Protein AF-A0A6L9Z025-F1 (afdb_monomer_lite)

Structure (mmCIF, N/CA/C/O backbone):
data_AF-A0A6L9Z025-F1
#
_entry.id   AF-A0A6L9Z025-F1
#
loop_
_atom_site.group_PDB
_atom_site.id
_atom_site.type_symbol
_atom_site.label_atom_id
_atom_site.label_alt_id
_atom_site.label_comp_id
_atom_site.label_asym_id
_atom_site.label_entity_id
_atom_site.label_seq_id
_atom_site.pdbx_PDB_ins_code
_atom_site.Cartn_x
_atom_site.Cartn_y
_atom_site.Cartn_z
_atom_site.occupancy
_atom_site.B_iso_or_equiv
_atom_site.auth_seq_id
_atom_site.auth_comp_id
_atom_site.auth_asym_id
_atom_site.auth_atom_id
_atom_site.pdbx_PDB_model_num
ATOM 1 N N . ILE A 1 1 ? 2.609 -11.663 -18.324 1.00 57.03 1 ILE A N 1
ATOM 2 C CA . ILE A 1 1 ? 2.096 -10.304 -18.023 1.00 57.03 1 ILE A CA 1
ATOM 3 C C . ILE A 1 1 ? 0.899 -10.375 -17.070 1.00 57.03 1 ILE A C 1
ATOM 5 O O . ILE A 1 1 ? 1.120 -10.132 -15.897 1.00 57.03 1 ILE A O 1
ATOM 9 N N . LYS A 1 2 ? -0.297 -10.847 -17.477 1.00 62.78 2 LYS A N 1
ATOM 10 C CA . LYS A 1 2 ? -1.494 -10.906 -16.595 1.00 62.78 2 LYS A CA 1
ATOM 11 C C . LYS A 1 2 ? -1.272 -11.507 -15.195 1.00 62.78 2 LYS A C 1
ATOM 13 O O . LYS A 1 2 ? -1.662 -10.895 -14.214 1.00 62.78 2 LYS A O 1
ATOM 18 N N . ALA A 1 3 ? -0.637 -12.677 -15.099 1.00 69.88 3 ALA A N 1
ATOM 19 C CA . ALA A 1 3 ? -0.431 -13.344 -13.808 1.00 69.88 3 ALA A CA 1
ATOM 20 C C . ALA A 1 3 ? 0.562 -12.614 -12.880 1.00 69.88 3 ALA A C 1
ATOM 22 O O . ALA A 1 3 ? 0.435 -12.715 -11.668 1.00 69.88 3 ALA A O 1
ATOM 23 N N . SER A 1 4 ? 1.535 -11.881 -13.438 1.00 79.06 4 SER A N 1
ATOM 24 C CA . SER A 1 4 ? 2.488 -11.096 -12.637 1.00 79.06 4 SER A CA 1
ATOM 25 C C . SER A 1 4 ? 1.800 -9.868 -12.055 1.00 79.06 4 SER A C 1
ATOM 27 O O . SER A 1 4 ? 1.875 -9.635 -10.862 1.00 79.06 4 SER A O 1
ATOM 29 N N . THR A 1 5 ? 1.027 -9.164 -12.882 1.00 81.00 5 THR A N 1
ATOM 30 C CA . THR A 1 5 ? 0.276 -7.976 -12.471 1.00 81.00 5 THR A CA 1
ATOM 31 C C . THR A 1 5 ? -0.744 -8.260 -11.366 1.00 81.00 5 THR A C 1
ATOM 33 O O . THR A 1 5 ? -0.895 -7.459 -10.453 1.00 81.00 5 THR A O 1
ATOM 36 N N . ILE A 1 6 ? -1.441 -9.400 -11.430 1.00 85.44 6 ILE A N 1
ATOM 37 C CA . ILE A 1 6 ? -2.381 -9.800 -10.370 1.00 85.44 6 ILE A CA 1
ATOM 38 C C . ILE A 1 6 ? -1.634 -10.052 -9.058 1.00 85.44 6 ILE A C 1
ATOM 40 O O . ILE A 1 6 ? -2.070 -9.571 -8.021 1.00 85.44 6 ILE A O 1
ATOM 44 N N . ARG A 1 7 ? -0.485 -10.734 -9.111 1.00 88.69 7 ARG A N 1
ATOM 45 C CA . ARG A 1 7 ? 0.345 -10.974 -7.925 1.00 88.69 7 ARG A CA 1
ATOM 46 C C . ARG A 1 7 ? 0.816 -9.668 -7.288 1.00 88.69 7 ARG A C 1
ATOM 48 O O . ARG A 1 7 ? 0.803 -9.557 -6.068 1.00 88.69 7 ARG A O 1
ATOM 55 N N . ASP A 1 8 ? 1.216 -8.691 -8.100 1.00 89.88 8 ASP A N 1
ATOM 56 C CA . ASP A 1 8 ? 1.637 -7.386 -7.592 1.00 89.88 8 ASP A CA 1
ATOM 57 C C . ASP A 1 8 ? 0.463 -6.700 -6.875 1.00 89.88 8 ASP A C 1
ATOM 59 O O . ASP A 1 8 ? 0.611 -6.260 -5.741 1.00 89.88 8 ASP A O 1
ATOM 63 N N . LEU A 1 9 ? -0.736 -6.701 -7.470 1.00 91.50 9 LEU A N 1
ATOM 64 C CA . LEU A 1 9 ? -1.951 -6.168 -6.839 1.00 91.50 9 LEU A CA 1
ATOM 65 C C . LEU A 1 9 ? -2.316 -6.876 -5.525 1.00 91.50 9 LEU A C 1
ATOM 67 O O . LEU A 1 9 ? -2.651 -6.211 -4.546 1.00 91.50 9 LEU A O 1
ATOM 71 N N . GLU A 1 10 ? -2.227 -8.205 -5.488 1.00 93.19 10 GLU A N 1
ATOM 72 C CA . GLU A 1 10 ? -2.444 -8.998 -4.272 1.00 93.19 10 GLU A CA 1
ATOM 73 C C . GLU A 1 10 ? -1.418 -8.650 -3.185 1.00 93.19 10 GLU A C 1
ATOM 75 O O . GLU A 1 10 ? -1.770 -8.577 -2.008 1.00 93.19 10 GLU A O 1
ATOM 80 N N . MET A 1 11 ? -0.168 -8.373 -3.568 1.00 94.44 11 MET A N 1
ATOM 81 C CA . MET A 1 11 ? 0.870 -7.905 -2.6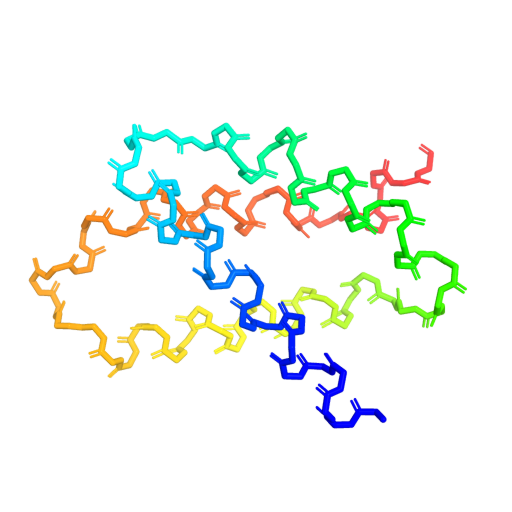51 1.00 94.44 11 MET A CA 1
ATOM 82 C C . MET A 1 11 ? 0.515 -6.529 -2.067 1.00 94.44 11 MET A C 1
ATOM 84 O O . MET A 1 11 ? 0.511 -6.386 -0.846 1.00 94.44 11 MET A O 1
ATOM 88 N N . PHE A 1 12 ? 0.145 -5.545 -2.899 1.00 95.38 12 PHE A N 1
ATOM 89 C CA . PHE A 1 12 ? -0.322 -4.229 -2.424 1.00 95.38 12 PHE A CA 1
ATOM 90 C C . PHE A 1 12 ? -1.495 -4.364 -1.446 1.00 95.38 12 PHE A C 1
ATOM 92 O O . PHE A 1 12 ? -1.504 -3.736 -0.387 1.00 95.38 12 PHE A O 1
ATOM 99 N N . GLN A 1 13 ? -2.468 -5.213 -1.780 1.00 96.31 13 GLN A N 1
ATOM 100 C CA . GLN A 1 13 ? -3.618 -5.473 -0.923 1.00 96.31 13 GLN A CA 1
ATOM 101 C C . GLN A 1 13 ? -3.211 -6.120 0.411 1.00 96.31 13 GLN A C 1
ATOM 103 O O . GLN A 1 13 ? -3.698 -5.712 1.462 1.00 96.31 13 GLN A O 1
ATOM 108 N N . GLY A 1 14 ? -2.310 -7.105 0.386 1.00 97.44 14 GLY A N 1
ATOM 109 C CA . GLY A 1 14 ? -1.812 -7.773 1.589 1.00 97.44 14 GLY A CA 1
ATOM 110 C C . GLY A 1 14 ? -1.098 -6.812 2.540 1.00 97.44 14 GLY A C 1
ATOM 111 O O . GLY A 1 14 ? -1.366 -6.828 3.740 1.00 97.44 14 GLY A O 1
ATOM 112 N N . TYR A 1 15 ? -0.261 -5.924 2.003 1.00 97.69 15 TYR A N 1
ATOM 113 C CA . TYR A 1 15 ? 0.406 -4.880 2.782 1.00 97.69 15 TYR A CA 1
ATOM 114 C C . TYR A 1 15 ? -0.576 -3.858 3.366 1.00 97.69 15 TYR A C 1
ATOM 116 O O . TYR A 1 15 ? -0.445 -3.482 4.528 1.00 97.69 15 TYR A O 1
ATOM 124 N N . LEU A 1 16 ? -1.607 -3.463 2.612 1.00 97.31 16 LEU A N 1
ATOM 125 C CA . LEU A 1 16 ? -2.672 -2.598 3.125 1.00 97.31 16 LEU A CA 1
ATOM 126 C C . LEU A 1 16 ? -3.394 -3.234 4.324 1.00 97.31 16 LEU A C 1
ATOM 128 O O . LEU A 1 16 ? -3.655 -2.560 5.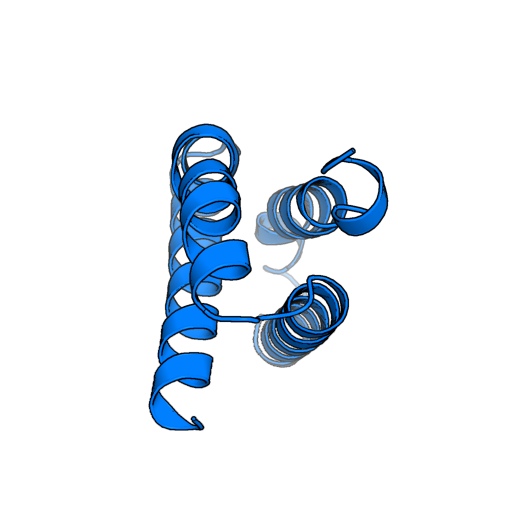321 1.00 97.31 16 LEU A O 1
ATOM 132 N N . TRP A 1 17 ? -3.698 -4.532 4.246 1.00 97.12 17 TRP A N 1
ATOM 133 C CA . TRP A 1 17 ? -4.304 -5.277 5.353 1.00 97.12 17 TRP A CA 1
ATOM 134 C C . TRP A 1 17 ? -3.385 -5.396 6.553 1.00 97.12 17 TRP A C 1
ATOM 136 O O . TRP A 1 17 ? -3.850 -5.245 7.681 1.00 97.12 17 TRP A O 1
ATOM 146 N N . LEU A 1 18 ? -2.096 -5.625 6.323 1.00 97.94 18 LEU A N 1
ATOM 147 C CA . LEU A 1 18 ? -1.121 -5.677 7.400 1.00 97.94 18 LEU A CA 1
ATOM 148 C C . LEU A 1 18 ? -1.064 -4.339 8.146 1.00 97.94 18 LEU A C 1
ATOM 150 O O . LEU A 1 18 ? -1.237 -4.328 9.360 1.00 97.94 18 LEU A O 1
ATOM 154 N N . CYS A 1 19 ? -0.974 -3.215 7.430 1.00 97.69 19 CYS A N 1
ATOM 155 C CA . CYS A 1 19 ? -1.018 -1.885 8.038 1.00 97.69 19 CYS A CA 1
ATOM 156 C C . CYS A 1 19 ? -2.308 -1.639 8.835 1.00 97.69 19 CYS A C 1
ATOM 158 O O . CYS A 1 19 ? -2.261 -1.111 9.948 1.00 97.69 19 CYS A O 1
ATOM 160 N N . ALA A 1 20 ? -3.458 -2.072 8.308 1.00 96.50 20 ALA A N 1
ATOM 161 C CA . ALA A 1 20 ? -4.734 -1.959 9.009 1.00 96.50 20 ALA A CA 1
ATOM 162 C C . ALA A 1 20 ? -4.780 -2.774 10.312 1.00 96.50 20 ALA A C 1
ATOM 164 O O . ALA A 1 20 ? -5.320 -2.300 11.312 1.00 96.50 20 ALA A O 1
ATOM 165 N N . LEU A 1 21 ? -4.198 -3.977 10.315 1.00 97.38 21 LEU A N 1
ATOM 166 C CA . LEU A 1 21 ? -4.110 -4.841 11.494 1.00 97.38 21 LEU A CA 1
ATOM 167 C C . LEU A 1 21 ? -3.079 -4.339 12.516 1.00 97.38 21 LEU A C 1
ATOM 169 O O . LEU A 1 21 ? -3.305 -4.454 13.719 1.00 97.38 21 LEU A O 1
ATOM 173 N N . GLU A 1 22 ? -1.962 -3.780 12.051 1.00 97.12 22 GLU A N 1
ATOM 174 C CA . GLU A 1 22 ? -0.878 -3.248 12.888 1.00 97.12 22 GLU A CA 1
ATOM 175 C C . GLU A 1 22 ? -1.156 -1.830 13.410 1.00 97.12 22 GLU A C 1
ATOM 177 O O . GLU A 1 22 ? -0.483 -1.359 14.332 1.00 97.12 22 GLU A O 1
ATOM 182 N N . GLY A 1 23 ? -2.138 -1.129 12.840 1.00 97.50 23 GLY A N 1
ATOM 183 C CA . GLY A 1 23 ? -2.515 0.216 13.265 1.00 97.50 23 GLY A CA 1
ATOM 184 C C . GLY A 1 23 ? -1.590 1.327 12.756 1.00 97.50 23 GLY A C 1
ATOM 185 O O . GLY A 1 23 ? -1.602 2.422 13.317 1.00 97.50 23 GLY A O 1
ATOM 186 N N . ASN A 1 24 ? -0.728 1.055 11.770 1.00 97.06 24 ASN A N 1
ATOM 187 C CA . ASN A 1 24 ? 0.289 1.996 11.288 1.00 97.06 24 ASN A CA 1
ATOM 188 C C . ASN A 1 24 ? 0.754 1.672 9.850 1.00 97.06 24 ASN A C 1
ATOM 190 O O . ASN A 1 24 ? 0.459 0.602 9.334 1.00 97.06 24 ASN A O 1
ATOM 194 N N . MET A 1 25 ? 1.490 2.589 9.209 1.00 97.44 25 MET A N 1
ATOM 195 C CA . MET A 1 25 ? 1.945 2.471 7.809 1.00 97.44 25 MET A CA 1
ATOM 196 C C . MET A 1 25 ? 3.308 1.774 7.630 1.00 97.44 25 MET A C 1
ATOM 198 O O . MET A 1 25 ? 3.789 1.665 6.501 1.00 97.44 25 MET A O 1
ATOM 202 N N . THR A 1 26 ? 3.936 1.294 8.710 1.00 97.25 26 THR A N 1
ATOM 203 C CA . THR A 1 26 ? 5.346 0.858 8.708 1.00 97.25 26 THR A CA 1
ATOM 204 C C . THR A 1 26 ? 5.624 -0.211 7.659 1.00 97.25 26 THR A C 1
ATOM 206 O O . THR A 1 26 ? 6.610 -0.103 6.935 1.00 97.25 26 THR A O 1
ATOM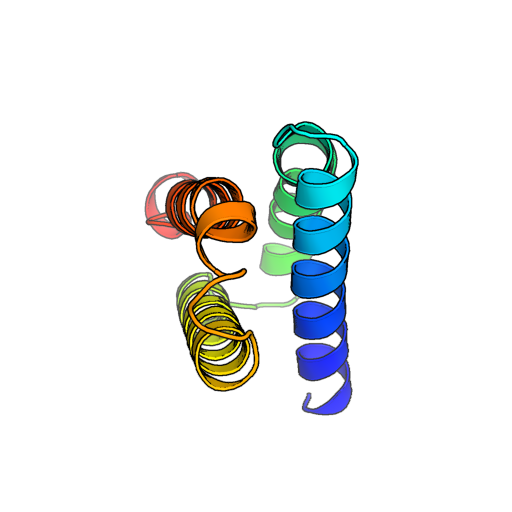 209 N N . SER A 1 27 ? 4.763 -1.220 7.535 1.00 97.38 27 SER A N 1
ATOM 210 C CA . SER A 1 27 ? 4.973 -2.318 6.588 1.00 97.38 27 SER A CA 1
ATOM 211 C C . SER A 1 27 ? 4.897 -1.845 5.122 1.00 97.38 27 SER A C 1
ATOM 213 O O . SER A 1 27 ? 5.667 -2.315 4.286 1.00 97.38 27 SER A O 1
ATOM 215 N N . ILE A 1 28 ? 4.076 -0.841 4.789 1.00 96.19 28 ILE A N 1
ATOM 216 C CA . ILE A 1 28 ? 4.107 -0.219 3.452 1.00 96.19 28 ILE A CA 1
ATOM 217 C C . ILE A 1 28 ? 5.363 0.649 3.268 1.00 96.19 28 ILE A C 1
ATOM 219 O O . ILE A 1 28 ? 6.038 0.549 2.242 1.00 96.19 28 ILE A O 1
ATOM 223 N N . GLU A 1 29 ? 5.681 1.503 4.240 1.00 95.19 29 GLU A N 1
ATOM 224 C CA . GLU A 1 29 ? 6.764 2.492 4.139 1.00 95.19 29 GLU A CA 1
ATOM 225 C C . GLU A 1 29 ? 8.160 1.864 4.117 1.00 95.19 29 GLU A C 1
ATOM 227 O O . GLU A 1 29 ? 9.032 2.320 3.379 1.00 95.19 29 GLU A O 1
ATOM 232 N N . GLN A 1 30 ? 8.381 0.838 4.938 1.00 95.94 30 GLN A N 1
ATOM 233 C CA . GLN A 1 30 ? 9.702 0.253 5.180 1.00 95.94 30 GLN A CA 1
ATOM 234 C C . GLN A 1 30 ? 9.952 -1.029 4.383 1.00 95.94 30 GLN A C 1
ATOM 236 O O . GLN A 1 30 ? 11.102 -1.450 4.270 1.00 95.94 30 GLN A O 1
ATOM 241 N N . GLU A 1 31 ? 8.913 -1.644 3.808 1.00 95.62 31 GLU A N 1
ATOM 242 C CA . GLU A 1 31 ? 9.063 -2.881 3.032 1.00 95.62 31 GLU A CA 1
ATOM 243 C C . GLU A 1 31 ? 8.542 -2.736 1.602 1.00 95.62 31 GLU A C 1
ATOM 245 O O . GLU A 1 31 ? 9.328 -2.831 0.656 1.00 95.62 31 GLU A O 1
ATOM 250 N N . LEU A 1 32 ? 7.240 -2.475 1.427 1.00 94.69 32 LEU A N 1
ATOM 251 C CA . LEU A 1 32 ? 6.620 -2.459 0.099 1.00 94.69 32 LEU A CA 1
ATOM 252 C C . LEU A 1 32 ? 7.212 -1.371 -0.801 1.00 94.69 32 LEU A C 1
ATOM 254 O O . LEU A 1 32 ? 7.600 -1.653 -1.935 1.00 94.69 32 LEU A O 1
ATOM 258 N N . LEU A 1 33 ? 7.295 -0.132 -0.309 1.00 92.38 33 LEU A N 1
ATOM 259 C CA . LEU A 1 33 ? 7.813 0.988 -1.092 1.00 92.38 33 LEU A CA 1
ATOM 260 C C . LEU A 1 33 ? 9.283 0.766 -1.510 1.00 92.38 33 LEU A C 1
ATOM 262 O O . LEU A 1 33 ? 9.559 0.850 -2.711 1.00 92.38 33 LEU A O 1
ATOM 266 N N . PRO A 1 34 ? 10.221 0.413 -0.605 1.00 92.56 34 PRO A N 1
ATOM 267 C CA . PRO A 1 34 ? 11.588 0.059 -0.990 1.00 92.56 34 PRO A CA 1
ATOM 268 C C . PRO A 1 34 ? 11.665 -1.082 -2.010 1.00 92.56 34 PRO A C 1
ATOM 270 O O . PRO A 1 34 ? 12.467 -1.016 -2.943 1.00 92.56 34 PRO A O 1
ATOM 273 N N . LEU A 1 35 ? 10.816 -2.107 -1.873 1.00 90.94 35 LEU A N 1
ATOM 274 C CA . LEU A 1 35 ? 10.766 -3.224 -2.814 1.00 90.94 35 LEU A CA 1
ATOM 275 C C . LEU A 1 35 ? 10.327 -2.766 -4.210 1.00 90.94 35 LEU A C 1
ATOM 277 O O . LEU A 1 35 ? 10.970 -3.118 -5.200 1.00 90.94 35 LEU A O 1
ATOM 281 N N . CYS A 1 36 ? 9.287 -1.935 -4.304 1.00 90.12 36 CYS A N 1
ATOM 282 C CA . CYS A 1 36 ? 8.853 -1.354 -5.573 1.00 90.12 36 CYS A CA 1
ATOM 283 C C . CYS A 1 36 ? 9.948 -0.482 -6.204 1.00 90.12 36 CYS A C 1
ATOM 285 O O . CYS A 1 36 ? 10.220 -0.630 -7.396 1.00 90.12 36 CYS A O 1
ATOM 287 N N . LEU A 1 37 ? 10.608 0.379 -5.418 1.00 88.62 37 LEU A N 1
ATOM 288 C CA . LEU A 1 37 ? 11.693 1.250 -5.893 1.00 88.62 37 LEU A CA 1
ATOM 289 C C . LEU A 1 37 ? 12.882 0.454 -6.449 1.00 88.62 37 LEU A C 1
ATOM 291 O O . LEU A 1 37 ? 13.499 0.876 -7.424 1.00 88.62 37 LEU A O 1
ATOM 295 N N . LEU A 1 38 ? 13.188 -0.704 -5.859 1.00 87.75 38 LEU A N 1
ATOM 296 C CA . LEU A 1 38 ? 14.271 -1.573 -6.315 1.00 87.75 38 LEU A CA 1
ATOM 297 C C . LEU A 1 38 ? 13.894 -2.373 -7.571 1.00 87.75 38 LEU A C 1
ATOM 299 O O . LEU A 1 38 ? 14.712 -2.537 -8.476 1.00 87.75 38 LEU A O 1
ATOM 303 N N . VAL A 1 39 ? 12.671 -2.907 -7.618 1.00 86.44 39 VAL A N 1
ATOM 304 C CA . VAL A 1 39 ? 12.277 -3.896 -8.629 1.00 86.44 39 VAL A CA 1
ATOM 305 C C . VAL A 1 39 ? 11.706 -3.240 -9.881 1.00 86.44 39 VAL A C 1
ATOM 307 O O . VAL A 1 39 ? 12.103 -3.627 -10.979 1.00 86.44 39 VAL A O 1
ATOM 310 N N . PHE A 1 40 ? 10.815 -2.250 -9.766 1.00 84.19 40 PHE A N 1
ATOM 311 C CA . PHE A 1 40 ? 10.068 -1.716 -10.918 1.00 84.19 40 PHE A CA 1
ATOM 312 C C . PHE A 1 40 ? 10.959 -1.143 -12.033 1.00 84.19 40 PHE A C 1
ATOM 314 O O . PHE A 1 40 ? 10.700 -1.469 -13.197 1.00 84.19 40 PHE A O 1
ATOM 321 N N . PRO A 1 41 ? 12.056 -0.413 -11.732 1.00 79.94 41 PRO A N 1
ATOM 322 C CA . PRO A 1 41 ? 12.991 0.039 -12.763 1.00 79.94 41 PRO A CA 1
ATOM 323 C C . PRO A 1 41 ? 13.674 -1.113 -13.513 1.00 79.94 41 PRO A C 1
ATOM 325 O O . PRO A 1 41 ? 13.973 -0.992 -14.697 1.00 79.94 41 PRO A O 1
ATOM 328 N N . SER A 1 42 ? 13.908 -2.248 -12.845 1.00 81.88 42 SER A N 1
ATOM 329 C CA . SER A 1 42 ? 14.587 -3.409 -13.441 1.00 81.88 42 SER A CA 1
ATOM 330 C C . SER A 1 42 ? 13.700 -4.222 -14.392 1.00 81.88 42 SER A C 1
ATOM 332 O O . SER A 1 42 ? 14.215 -4.986 -15.209 1.00 81.88 42 SER A O 1
ATOM 334 N N . VAL A 1 43 ? 12.376 -4.052 -14.303 1.00 80.75 43 VAL A N 1
ATOM 335 C CA . VAL A 1 43 ? 11.378 -4.789 -15.097 1.00 80.75 43 VAL A CA 1
ATOM 336 C C . VAL A 1 43 ? 10.605 -3.903 -16.084 1.00 80.75 43 VAL A C 1
ATOM 338 O O . VAL A 1 43 ? 9.600 -4.351 -16.633 1.00 80.75 43 VAL A O 1
ATOM 341 N N . ASP A 1 44 ? 11.076 -2.672 -16.326 1.00 78.56 44 ASP A N 1
ATOM 342 C CA . ASP A 1 44 ? 10.498 -1.687 -17.264 1.00 78.56 44 ASP A CA 1
ATOM 343 C C . ASP A 1 44 ? 9.009 -1.376 -16.998 1.00 78.56 44 ASP A C 1
ATOM 345 O O . ASP A 1 44 ? 8.195 -1.158 -17.900 1.00 78.56 44 ASP A O 1
ATOM 349 N N . VAL A 1 45 ? 8.621 -1.385 -15.719 1.00 79.00 45 VAL A N 1
ATOM 350 C CA . VAL A 1 45 ? 7.276 -0.993 -15.290 1.00 79.00 45 VAL A CA 1
ATOM 351 C C . VAL A 1 45 ? 7.277 0.506 -15.013 1.00 79.00 45 VAL A C 1
ATOM 353 O O . VAL A 1 45 ? 7.893 0.968 -14.059 1.00 79.00 45 VAL A O 1
ATOM 356 N N . SER A 1 46 ? 6.554 1.276 -15.830 1.00 83.56 46 SER A N 1
ATOM 357 C CA . SER A 1 46 ? 6.365 2.713 -15.585 1.00 83.56 46 SER A CA 1
ATOM 358 C C . SER A 1 46 ? 5.584 2.953 -14.287 1.00 83.56 46 SER A C 1
ATOM 360 O O . SER A 1 46 ? 4.564 2.286 -14.073 1.00 83.56 46 SER A O 1
ATOM 362 N N . TRP A 1 47 ? 5.955 3.953 -13.484 1.00 85.44 47 TRP A N 1
ATOM 363 C CA . TRP A 1 47 ? 5.213 4.292 -12.262 1.00 85.44 47 TRP A CA 1
ATOM 364 C C . TRP A 1 47 ? 3.773 4.709 -12.546 1.00 85.44 47 TRP A C 1
ATOM 366 O O . TRP A 1 47 ? 2.865 4.301 -11.833 1.00 85.44 47 TRP A O 1
ATOM 376 N N . LYS A 1 48 ? 3.522 5.366 -13.680 1.00 85.81 48 LYS A N 1
ATOM 377 C CA . LYS A 1 48 ? 2.163 5.629 -14.175 1.00 85.81 48 LYS A CA 1
ATOM 378 C C . LYS A 1 48 ? 1.284 4.376 -14.310 1.00 85.81 48 LYS A C 1
ATOM 380 O O . LYS A 1 48 ? 0.062 4.454 -14.173 1.00 85.81 48 LYS A O 1
ATOM 385 N N . LEU A 1 49 ? 1.868 3.219 -14.635 1.00 85.50 49 LEU A N 1
ATOM 386 C CA . LEU A 1 49 ? 1.133 1.951 -14.640 1.00 85.50 49 LEU A CA 1
ATOM 387 C C . LEU A 1 49 ? 0.836 1.503 -13.205 1.00 85.50 49 LEU A C 1
ATOM 389 O O . LEU A 1 49 ? -0.298 1.120 -12.933 1.00 85.50 49 LEU A O 1
ATOM 393 N N . ALA A 1 50 ? 1.812 1.594 -12.301 1.00 85.38 50 ALA A N 1
ATOM 394 C CA . ALA A 1 50 ? 1.632 1.279 -10.885 1.00 85.38 50 ALA A CA 1
ATOM 395 C C . ALA A 1 50 ? 0.534 2.134 -10.232 1.00 85.38 50 ALA A C 1
ATOM 397 O O . ALA A 1 50 ? -0.371 1.579 -9.616 1.00 85.38 50 ALA A O 1
ATOM 398 N N . GLU A 1 51 ? 0.533 3.449 -10.462 1.00 88.94 51 GLU A N 1
ATOM 399 C CA . GLU A 1 51 ? -0.510 4.369 -9.988 1.00 88.94 51 GLU A CA 1
ATOM 400 C C . GLU A 1 51 ? -1.905 3.958 -10.484 1.00 88.94 51 GLU A C 1
ATOM 402 O O . GLU A 1 51 ? -2.856 3.876 -9.707 1.00 88.94 51 GLU A O 1
ATOM 407 N N . LYS A 1 52 ? -2.040 3.629 -11.777 1.00 89.69 52 LYS A N 1
ATOM 408 C CA . LYS A 1 52 ? -3.318 3.159 -12.338 1.00 89.69 52 LYS A CA 1
ATOM 409 C C . LYS A 1 52 ? -3.778 1.841 -11.724 1.00 89.69 52 LYS A C 1
ATOM 411 O O . LYS A 1 52 ? -4.967 1.673 -11.471 1.00 89.69 52 LYS A O 1
ATOM 416 N N . MET A 1 53 ? -2.859 0.901 -11.524 1.00 90.56 53 MET A N 1
ATOM 417 C CA . MET A 1 53 ? -3.161 -0.383 -10.891 1.00 90.56 53 MET A CA 1
ATOM 418 C C . MET A 1 53 ? -3.620 -0.181 -9.447 1.00 90.56 53 MET A C 1
ATOM 420 O O . MET A 1 53 ? -4.614 -0.772 -9.031 1.00 90.56 53 MET A O 1
ATOM 424 N N . LEU A 1 54 ? -2.953 0.711 -8.719 1.00 92.88 54 LEU A N 1
ATOM 425 C CA . LEU A 1 54 ? -3.305 1.048 -7.351 1.00 92.88 54 LEU A CA 1
ATOM 426 C C . LEU A 1 54 ? -4.684 1.716 -7.258 1.00 92.88 54 LEU A C 1
ATOM 428 O O . LEU A 1 54 ? -5.481 1.352 -6.397 1.00 92.88 54 LEU A O 1
ATOM 432 N N . GLN A 1 55 ? -5.013 2.621 -8.183 1.00 93.88 55 GLN A N 1
ATOM 433 C CA . GLN A 1 55 ? -6.349 3.218 -8.247 1.00 93.88 55 GLN A CA 1
ATOM 434 C C . GLN A 1 55 ? -7.437 2.158 -8.471 1.00 93.88 55 GLN A C 1
ATOM 436 O O . GLN A 1 55 ? -8.448 2.168 -7.774 1.00 93.88 55 GLN A O 1
ATOM 441 N N . LEU A 1 56 ? -7.213 1.207 -9.388 1.00 94.44 56 LEU A N 1
ATOM 442 C CA . LEU A 1 56 ? -8.150 0.103 -9.630 1.00 94.44 56 LEU A CA 1
ATOM 443 C C . LEU A 1 56 ? -8.335 -0.780 -8.390 1.00 94.44 56 LEU A C 1
ATOM 445 O O . LEU A 1 56 ? -9.455 -1.194 -8.097 1.00 94.44 56 LEU A O 1
ATOM 449 N N . LEU A 1 57 ? -7.257 -1.050 -7.647 1.00 95.31 57 LEU A N 1
ATOM 450 C CA . LEU A 1 57 ? -7.335 -1.782 -6.384 1.00 95.31 57 LEU A CA 1
ATOM 451 C C . LEU A 1 57 ? -8.184 -1.032 -5.355 1.00 95.31 57 LEU A C 1
ATOM 453 O O . LEU A 1 57 ? -9.051 -1.627 -4.719 1.00 95.31 57 LEU A O 1
ATOM 457 N N . VAL A 1 58 ? -7.957 0.273 -5.204 1.00 95.12 58 VAL A N 1
ATOM 458 C CA . VAL A 1 58 ? -8.720 1.116 -4.277 1.00 95.12 58 VAL A CA 1
ATOM 459 C C . VAL A 1 58 ? -10.200 1.158 -4.653 1.00 95.12 58 VAL A C 1
ATOM 461 O O . VAL A 1 58 ? -11.052 1.075 -3.768 1.00 95.12 58 VAL A O 1
ATOM 464 N N . ASP A 1 59 ? -10.519 1.262 -5.941 1.00 95.38 59 ASP A N 1
ATOM 465 C CA . ASP A 1 59 ? -11.901 1.262 -6.420 1.00 95.38 59 ASP A CA 1
ATOM 466 C C . ASP A 1 59 ? -12.591 -0.083 -6.136 1.00 95.38 59 ASP A C 1
ATOM 468 O O . ASP A 1 59 ? -13.726 -0.100 -5.657 1.00 95.38 59 ASP A O 1
ATOM 472 N N . GLU A 1 60 ? -11.894 -1.208 -6.335 1.00 95.62 60 GLU A N 1
ATOM 473 C CA . GLU A 1 60 ? -12.419 -2.539 -6.005 1.00 95.62 60 GLU A CA 1
ATOM 474 C C . GLU A 1 60 ? -12.629 -2.707 -4.493 1.00 95.62 60 GLU A C 1
ATOM 476 O O . GLU A 1 60 ? -13.677 -3.190 -4.065 1.00 95.62 60 GLU A O 1
ATOM 481 N N . ILE A 1 61 ? -11.683 -2.256 -3.662 1.00 94.94 61 ILE A N 1
ATOM 482 C CA . ILE A 1 61 ? -11.836 -2.273 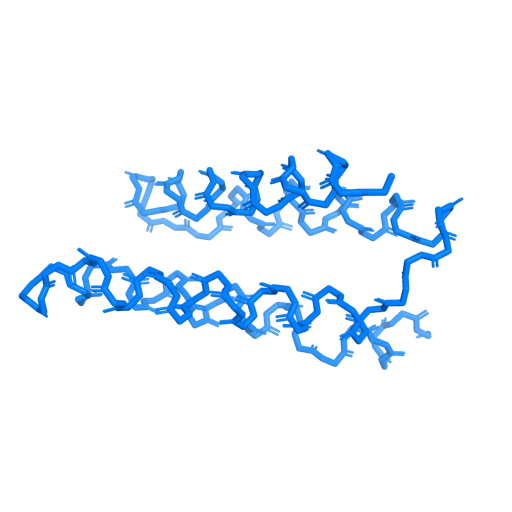-2.199 1.00 94.94 61 ILE A CA 1
ATOM 483 C C . ILE A 1 61 ? -13.068 -1.460 -1.791 1.00 94.94 61 ILE A C 1
ATOM 485 O O . ILE A 1 61 ? -13.890 -1.940 -1.011 1.00 94.94 61 ILE A O 1
ATOM 489 N N . LYS A 1 62 ? -13.244 -0.262 -2.361 1.00 92.94 62 LYS A N 1
ATOM 490 C CA . LYS A 1 62 ? -14.410 0.596 -2.102 1.00 92.94 62 LYS A CA 1
ATOM 491 C C . LYS A 1 62 ? -15.732 -0.024 -2.535 1.00 92.94 62 LYS A C 1
ATOM 493 O O . LYS A 1 62 ? -16.742 0.217 -1.885 1.00 92.94 62 LYS A O 1
ATOM 498 N N . ALA A 1 63 ? -15.730 -0.811 -3.606 1.00 94.50 63 ALA A N 1
ATOM 499 C CA . ALA A 1 63 ? -16.922 -1.499 -4.088 1.00 94.50 63 ALA A CA 1
ATOM 500 C C . ALA A 1 63 ? -17.296 -2.732 -3.245 1.00 94.50 63 ALA A C 1
ATOM 502 O O . ALA A 1 63 ? -18.450 -3.160 -3.275 1.00 94.50 63 ALA A O 1
ATOM 503 N N . ARG A 1 64 ? -16.333 -3.329 -2.530 1.00 94.31 64 ARG A N 1
ATOM 504 C CA . ARG A 1 64 ? -16.505 -4.608 -1.816 1.00 94.31 64 ARG A CA 1
ATOM 505 C C . ARG A 1 64 ? -16.640 -4.471 -0.309 1.00 94.31 64 ARG A C 1
ATOM 507 O O . ARG A 1 64 ? -17.303 -5.302 0.304 1.00 94.31 64 ARG A O 1
ATOM 514 N N . VAL A 1 65 ? -15.976 -3.489 0.287 1.00 93.19 65 VAL A N 1
ATOM 515 C CA . VAL A 1 65 ? -16.017 -3.270 1.732 1.00 93.19 65 VAL A CA 1
ATOM 516 C C . VAL A 1 65 ? -17.298 -2.530 2.089 1.00 93.19 65 VAL A C 1
ATOM 518 O O . VAL A 1 65 ? -17.6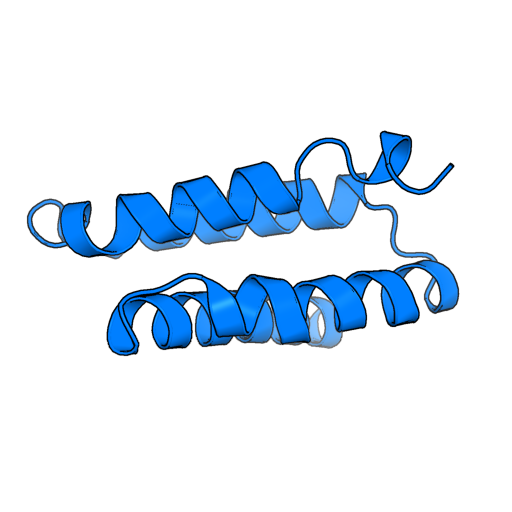58 -1.540 1.452 1.00 93.19 65 VAL A O 1
ATOM 521 N N . GLU A 1 66 ? -17.983 -3.014 3.121 1.00 90.62 66 GLU A N 1
ATOM 522 C CA . GLU A 1 66 ? -19.194 -2.382 3.634 1.00 90.62 66 GLU A CA 1
ATOM 523 C C . GLU A 1 66 ? -18.902 -0.932 4.056 1.00 90.62 66 GLU A C 1
ATOM 525 O O . GLU A 1 66 ? -17.849 -0.611 4.617 1.00 90.62 66 GLU A O 1
ATOM 530 N N . SER A 1 67 ? -19.824 -0.018 3.745 1.00 82.00 67 SER A N 1
ATOM 531 C CA . SER A 1 67 ? -19.601 1.424 3.918 1.00 82.00 67 SER A CA 1
ATOM 532 C C . SER A 1 67 ? -19.307 1.824 5.366 1.00 82.00 67 SER A C 1
ATOM 534 O O . SER A 1 67 ? -18.615 2.810 5.607 1.00 82.00 67 SER A O 1
ATOM 536 N N . ASP A 1 68 ? -19.832 1.061 6.321 1.00 88.50 68 ASP A N 1
ATOM 537 C CA . ASP A 1 68 ? -19.625 1.229 7.756 1.00 88.50 68 ASP A CA 1
ATOM 538 C C . ASP A 1 68 ? -18.259 0.720 8.231 1.00 88.50 68 ASP A C 1
ATOM 540 O O . ASP A 1 68 ? -17.830 1.142 9.290 1.00 88.50 68 ASP A O 1
ATOM 544 N N . GLN A 1 69 ? -17.556 -0.125 7.473 1.00 89.75 69 GLN A N 1
ATOM 545 C CA . GLN A 1 69 ? -16.202 -0.597 7.799 1.00 89.75 69 GLN A CA 1
ATOM 546 C C . GLN A 1 69 ? -15.114 0.181 7.048 1.00 89.75 69 GLN A C 1
ATOM 548 O O . GLN A 1 69 ? -13.950 0.181 7.446 1.00 89.75 69 GLN A O 1
ATOM 553 N N . MET A 1 70 ? -15.481 0.899 5.982 1.00 93.25 70 MET A N 1
ATOM 554 C CA . MET A 1 70 ? -14.547 1.661 5.144 1.00 93.25 70 MET A CA 1
ATOM 555 C C . MET A 1 70 ? -13.695 2.661 5.938 1.00 93.25 70 MET A C 1
ATOM 557 O O . MET A 1 70 ? -12.528 2.877 5.610 1.00 93.25 70 MET A O 1
ATOM 561 N N . TYR A 1 71 ? -14.245 3.257 7.001 1.00 92.88 71 TYR A N 1
ATOM 562 C CA . TYR A 1 71 ? -13.511 4.228 7.816 1.00 92.88 71 TYR A CA 1
ATOM 563 C C . TYR A 1 71 ? -12.257 3.633 8.472 1.00 92.88 71 TYR A C 1
ATOM 565 O O . TYR A 1 71 ? -11.300 4.368 8.703 1.00 92.88 71 TYR A O 1
ATOM 573 N N . LEU A 1 72 ? -12.241 2.318 8.731 1.00 93.69 72 LEU A N 1
ATOM 574 C CA . LEU A 1 72 ? -11.080 1.614 9.277 1.00 93.69 72 LEU A CA 1
ATOM 575 C C . LEU A 1 72 ? -9.929 1.557 8.272 1.00 93.69 72 LEU A C 1
ATOM 577 O O . LEU A 1 72 ? -8.774 1.501 8.672 1.00 93.69 72 LEU A O 1
ATOM 581 N N . LEU A 1 73 ? -10.234 1.577 6.973 1.00 95.25 73 LEU A N 1
ATOM 582 C CA . LEU A 1 73 ? -9.253 1.420 5.901 1.00 95.25 73 LEU A CA 1
ATOM 583 C C . LEU A 1 73 ? -8.809 2.748 5.286 1.00 95.25 73 LEU A C 1
ATOM 585 O O . LEU A 1 73 ? -7.721 2.820 4.717 1.00 95.25 73 LEU A O 1
ATOM 589 N N . LEU A 1 74 ? -9.631 3.798 5.397 1.00 94.88 74 LEU A N 1
ATOM 590 C CA . LEU A 1 74 ? -9.379 5.105 4.781 1.00 94.88 74 LEU A CA 1
ATOM 591 C C . LEU A 1 74 ? -7.982 5.683 5.061 1.00 94.88 74 LEU A C 1
ATOM 593 O O . LEU A 1 74 ? -7.355 6.106 4.088 1.00 94.88 74 LEU A O 1
ATOM 597 N N . PRO A 1 75 ? -7.463 5.686 6.307 1.00 96.12 75 PRO A N 1
ATOM 598 C CA . PRO A 1 75 ? -6.139 6.243 6.585 1.00 96.12 75 PRO A CA 1
ATOM 599 C C . PRO A 1 75 ? -5.030 5.525 5.809 1.00 96.12 75 PRO A C 1
ATOM 601 O O . PRO A 1 75 ? -4.139 6.164 5.258 1.00 96.12 75 PRO A O 1
ATOM 604 N N . TYR A 1 76 ? -5.123 4.199 5.703 1.00 97.06 76 TYR A N 1
ATOM 605 C CA . TYR A 1 76 ? -4.122 3.378 5.023 1.00 97.06 76 TYR A CA 1
ATOM 606 C C . TYR A 1 76 ? -4.241 3.473 3.502 1.00 97.06 76 TYR A C 1
ATOM 608 O O . TYR A 1 76 ? -3.233 3.515 2.806 1.00 97.06 76 TYR A O 1
ATOM 616 N N . ILE A 1 77 ? -5.468 3.567 2.977 1.00 96.31 77 ILE A N 1
ATOM 617 C CA . ILE A 1 77 ? -5.710 3.808 1.548 1.00 96.31 77 ILE A CA 1
ATOM 618 C C . ILE A 1 77 ? -5.134 5.166 1.133 1.00 96.31 77 ILE A C 1
ATOM 620 O O . ILE A 1 77 ? -4.484 5.260 0.096 1.00 96.31 77 ILE A O 1
ATOM 624 N N . GLN A 1 78 ? -5.364 6.213 1.931 1.00 95.44 78 GLN A N 1
ATOM 625 C CA . GLN A 1 78 ? -4.830 7.550 1.662 1.00 95.44 78 GLN A CA 1
ATOM 626 C C . GLN A 1 78 ? -3.305 7.557 1.727 1.00 95.44 78 GLN A C 1
ATOM 628 O O . GLN A 1 78 ? -2.675 7.972 0.759 1.00 95.44 78 GLN A O 1
ATOM 633 N N . GLY A 1 79 ? -2.716 7.008 2.794 1.00 94.75 79 GLY A N 1
ATOM 634 C CA . GLY A 1 79 ? -1.261 6.916 2.920 1.00 94.75 79 GLY A CA 1
ATOM 635 C C . GLY A 1 79 ? -0.620 6.127 1.776 1.00 94.75 79 GLY A C 1
ATOM 636 O O . GLY A 1 79 ? 0.388 6.551 1.218 1.00 94.75 79 GLY A O 1
ATOM 637 N N . LEU A 1 80 ? -1.230 5.014 1.358 1.00 94.75 80 LEU A N 1
ATOM 638 C CA . LEU A 1 80 ? -0.747 4.231 0.222 1.00 94.75 80 LEU A CA 1
ATOM 639 C C . LEU A 1 80 ? -0.798 5.034 -1.090 1.00 94.75 80 LEU A C 1
ATOM 641 O O . LEU A 1 80 ? 0.167 5.020 -1.847 1.00 94.75 80 LEU A O 1
ATOM 645 N N . LEU A 1 81 ? -1.886 5.763 -1.359 1.00 93.50 81 LEU A N 1
ATOM 646 C CA . LEU A 1 81 ? -1.984 6.613 -2.550 1.00 93.50 81 LEU A CA 1
ATOM 647 C C . LEU A 1 81 ? -0.977 7.771 -2.525 1.00 93.50 81 LEU A C 1
ATOM 649 O O . LEU A 1 81 ? -0.374 8.055 -3.552 1.00 93.50 81 LEU A O 1
ATOM 653 N N . GLU A 1 82 ? -0.764 8.411 -1.375 1.00 92.25 82 GLU A N 1
ATOM 654 C CA . GLU A 1 82 ? 0.189 9.521 -1.214 1.00 92.25 82 GLU A CA 1
ATOM 655 C C . GLU A 1 82 ? 1.649 9.079 -1.378 1.00 92.25 82 GLU A C 1
ATOM 657 O O . GLU A 1 82 ? 2.456 9.773 -2.004 1.00 92.25 82 GLU A O 1
ATOM 662 N N . LEU A 1 83 ? 2.007 7.907 -0.845 1.00 91.19 83 LEU A N 1
ATOM 663 C CA . LEU A 1 83 ? 3.353 7.354 -0.998 1.00 91.19 83 LEU A CA 1
ATOM 664 C C . LEU A 1 83 ? 3.669 7.045 -2.460 1.00 91.19 83 LEU A C 1
ATOM 666 O O . LEU A 1 83 ? 4.789 7.288 -2.910 1.00 91.19 83 LEU A O 1
ATOM 670 N N . PHE A 1 84 ? 2.675 6.545 -3.193 1.00 88.44 84 PHE A N 1
ATOM 671 C CA . PHE A 1 84 ? 2.824 6.165 -4.592 1.00 88.44 84 PHE A CA 1
ATOM 672 C C . PHE A 1 84 ? 2.457 7.273 -5.584 1.00 88.44 84 PHE A C 1
ATOM 674 O O . PHE A 1 84 ? 2.627 7.065 -6.784 1.00 88.44 84 PHE A O 1
ATOM 681 N N . SER A 1 85 ? 2.026 8.450 -5.115 1.00 86.94 85 SER A N 1
ATOM 682 C CA . SER A 1 85 ? 1.805 9.606 -5.981 1.00 86.94 85 SER A CA 1
ATOM 683 C C . SER A 1 85 ? 3.132 10.231 -6.396 1.00 86.94 85 SER A C 1
ATOM 685 O O . SER A 1 85 ? 4.045 10.433 -5.578 1.00 86.94 85 SER A O 1
ATOM 687 N N . ASP A 1 86 ? 3.223 10.573 -7.680 1.00 72.81 86 ASP A N 1
ATOM 688 C CA . ASP A 1 86 ? 4.313 11.369 -8.241 1.00 72.81 86 ASP A CA 1
ATOM 689 C C . ASP A 1 86 ? 5.694 10.710 -8.061 1.00 72.81 86 ASP A C 1
ATOM 691 O O . ASP A 1 86 ? 6.724 11.386 -8.007 1.00 72.81 86 ASP A O 1
ATOM 695 N N . LEU A 1 87 ? 5.746 9.373 -7.981 1.00 72.88 87 LEU A N 1
ATOM 696 C CA . LEU A 1 87 ? 7.009 8.633 -7.858 1.00 72.88 87 LEU A CA 1
ATOM 697 C C . LEU A 1 87 ? 7.914 8.810 -9.085 1.00 72.88 87 LEU A C 1
ATOM 699 O O . LEU A 1 87 ? 9.134 8.841 -8.934 1.00 72.88 87 LEU A O 1
ATOM 703 N N . ASP A 1 88 ? 7.333 9.050 -10.266 1.00 64.19 88 ASP A N 1
ATOM 704 C CA . ASP A 1 88 ? 8.070 9.462 -11.472 1.00 64.19 88 ASP A CA 1
ATOM 705 C C . ASP A 1 88 ? 8.870 10.770 -11.257 1.00 64.19 88 ASP A C 1
ATOM 707 O O . ASP A 1 88 ? 9.891 10.978 -11.908 1.00 64.19 88 ASP A O 1
ATOM 711 N N . GLN A 1 89 ? 8.437 11.653 -10.344 1.00 56.28 89 GLN A N 1
ATOM 712 C CA . GLN A 1 89 ? 9.134 12.905 -10.008 1.00 56.28 89 GLN A CA 1
ATOM 713 C C . GLN A 1 89 ? 10.097 12.754 -8.821 1.00 56.28 89 GLN A C 1
ATOM 715 O O . GLN A 1 89 ? 11.054 13.516 -8.715 1.00 56.28 89 GLN A O 1
ATOM 720 N N . LYS A 1 90 ? 9.847 11.785 -7.929 1.00 54.03 90 LYS A N 1
ATOM 721 C CA . LYS A 1 90 ? 10.658 11.513 -6.727 1.00 54.03 90 LYS A CA 1
ATOM 722 C C . LYS A 1 90 ? 11.868 10.604 -6.996 1.00 54.03 90 LYS A C 1
ATOM 724 O O . LYS A 1 90 ? 12.754 10.530 -6.153 1.00 54.03 90 LYS A O 1
ATOM 729 N N . ALA A 1 91 ? 11.909 9.916 -8.139 1.00 51.44 91 ALA A N 1
ATOM 730 C CA . ALA A 1 91 ? 13.005 9.027 -8.545 1.00 51.44 91 ALA A CA 1
ATOM 731 C C . ALA A 1 91 ? 14.153 9.732 -9.316 1.00 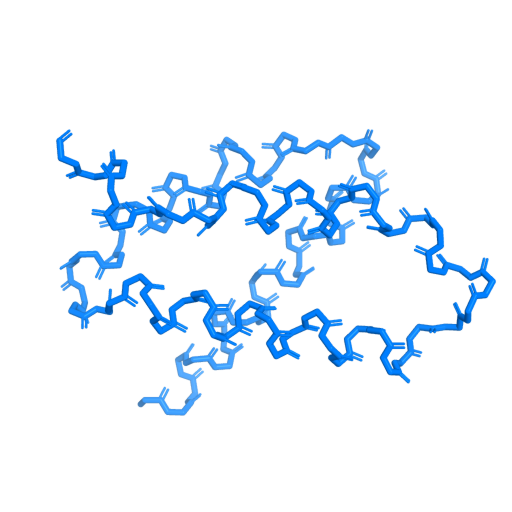51.44 91 ALA A C 1
ATOM 733 O O . ALA A 1 91 ? 14.950 9.051 -9.965 1.00 51.44 91 ALA A O 1
ATOM 734 N N . LEU A 1 92 ? 14.229 11.071 -9.256 1.00 41.31 92 LEU A N 1
ATOM 735 C CA . LEU A 1 92 ? 15.270 11.923 -9.859 1.00 41.31 92 LEU A CA 1
ATOM 736 C C . LEU A 1 92 ? 16.258 12.453 -8.813 1.00 41.31 92 LEU A C 1
ATOM 738 O O . LEU A 1 92 ? 15.794 13.031 -7.806 1.00 41.31 92 LEU A O 1
#

Secondary structure (DSSP, 8-state):
-HHHHHHHHHHHHHHHHHHHHHTSSHHIIIIIHHHHHHHGGGGT--HHHHHHHHHHHHHHHHHHS-TTTHHHHHHHHHHHHHHHTTHHHHT-

pLDDT: mean 88.33, std 11.45, range [41.31, 97.94]

Radius of gyration: 13.07 Å; chains: 1; bounding box: 35×26×31 Å

Sequence (92 aa):
IKASTIRDLEMFQGYLWLCALEGNMTSIEQELLPLCLLVFPSVDVSWKLAEKMLQLLVDEIKARVESDQMYLLLPYIQGLLELFSDLDQKAL

Foldseek 3Di:
DVVVLVVLLVVLVVLLVVCLVVVHNCSCVVPVLVVCLVVCVVVVHDLVNVLVSLVVSVVVCVVPDDPVCVVSRVVSSVVNNVSSPPVVVVND